Protein AF-A0A8H4NLY7-F1 (afdb_monomer_lite)

InterPro domains:
  IPR036380 Isochorismatase-like superfamily [G3DSA:3.40.50.850] (8-141)
  IPR036380 Isochorismatase-like superfamily [SSF52499] (10-101)

Secondary structure (DSSP, 8-state):
-------------EEEES-BHHHH-GGGT--TT-HHHHHHHHIIIIIHHHHHHTT--EEEE---B-HHHHHHS-HHHHHSSSSTT---SSS-----STT-B--EEE-TTS-EEE--BTTBTTSGGGSBPHHHHHHHHS----

Foldseek 3Di:
DDDPPPPPDQPAAAEDEAQACQQAPCLLAADVPDVSVVVLVCCLPPNLLVCVVVVHHYHYYHFADEPVCQVVPDCPQQPDDPQQPPPRGPDDDRCDGAQQFNAWTADPVRDIARQGGHRHHPGRRGHRDPSVNVSVPDDPDD

Sequence (142 aa):
MWRLSDNRSRKTSLVVVDMQNYPLSPLIGRPPNSMGLGIVDKLVKDVIPVCRKADIPVVWLGWGVEDSDLDDMPLSIARGYDFPLDNNFVKPTFLGSIGAEIGHVECEDGEFIDAGRVMMRDQWNTELYSTLKEAKNRLSGF

Organism: NCBI:txid2364996

Structure (mmCIF, N/CA/C/O backbone):
data_AF-A0A8H4NLY7-F1
#
_entry.id   AF-A0A8H4NLY7-F1
#
loop_
_atom_site.group_PDB
_atom_site.id
_atom_site.type_symbol
_atom_site.label_atom_id
_atom_site.label_alt_id
_atom_site.label_comp_id
_atom_site.label_asym_id
_atom_site.label_entity_id
_atom_site.label_seq_id
_atom_site.pdbx_PDB_ins_code
_atom_site.Cartn_x
_atom_site.Cartn_y
_atom_site.Cartn_z
_atom_site.occupancy
_atom_site.B_iso_or_equiv
_atom_site.auth_seq_id
_atom_site.auth_comp_id
_atom_site.auth_asym_id
_atom_site.auth_atom_id
_atom_site.pdbx_PDB_model_num
ATOM 1 N N . MET A 1 1 ? -29.490 -21.774 34.320 1.00 38.25 1 MET A N 1
ATOM 2 C CA . MET A 1 1 ? -28.901 -20.423 34.199 1.00 38.25 1 MET A CA 1
ATOM 3 C C . MET A 1 1 ? -28.687 -20.153 32.717 1.00 38.25 1 MET A C 1
ATOM 5 O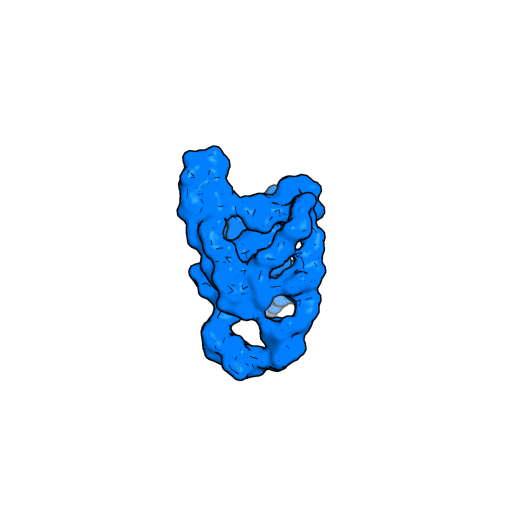 O . MET A 1 1 ? -27.734 -20.659 32.145 1.00 38.25 1 MET A O 1
ATOM 9 N N . TRP A 1 2 ? -29.632 -19.476 32.066 1.00 33.31 2 TRP A N 1
ATOM 10 C CA . TRP A 1 2 ? -29.567 -19.191 30.632 1.00 33.31 2 TRP A CA 1
ATOM 11 C C . TRP A 1 2 ? -28.751 -17.913 30.427 1.00 33.31 2 TRP A C 1
ATOM 13 O O . TRP A 1 2 ? -29.200 -16.833 30.803 1.00 33.31 2 TRP A O 1
ATOM 23 N N . ARG A 1 3 ? -27.539 -18.024 29.869 1.00 38.78 3 ARG A N 1
ATOM 24 C CA . ARG A 1 3 ? -26.869 -16.864 29.271 1.00 38.78 3 ARG A CA 1
ATOM 25 C C . ARG A 1 3 ? -27.625 -16.554 27.986 1.00 38.78 3 ARG A C 1
ATOM 27 O O . ARG A 1 3 ? -27.514 -17.296 27.016 1.00 38.78 3 ARG A O 1
ATOM 34 N N . LEU A 1 4 ? -28.413 -15.484 28.008 1.00 46.06 4 LEU A N 1
ATOM 35 C CA . LEU A 1 4 ? -28.844 -14.806 26.793 1.00 46.06 4 LEU A CA 1
ATOM 36 C C . LEU A 1 4 ? -27.567 -14.478 26.013 1.00 46.06 4 LEU A C 1
ATOM 38 O O . LEU A 1 4 ? -26.754 -13.675 26.466 1.00 46.06 4 LEU A O 1
ATOM 42 N N . SER A 1 5 ? -27.344 -15.167 24.896 1.00 49.97 5 SER A N 1
ATOM 43 C CA . SER A 1 5 ? -26.368 -14.740 23.904 1.00 49.97 5 SER A CA 1
ATOM 44 C C . SER A 1 5 ? -26.816 -13.360 23.441 1.00 49.97 5 SER A C 1
ATOM 46 O O . SER A 1 5 ? -27.841 -13.240 22.768 1.00 49.97 5 SER A O 1
ATOM 48 N N . ASP A 1 6 ? -26.109 -12.325 23.884 1.00 54.38 6 ASP A N 1
ATOM 49 C CA . ASP A 1 6 ? -26.328 -10.942 23.479 1.00 54.38 6 ASP A CA 1
ATOM 50 C C . ASP A 1 6 ? -26.111 -10.870 21.959 1.00 54.38 6 ASP A C 1
ATOM 52 O O . ASP A 1 6 ? -24.989 -10.755 21.470 1.00 54.38 6 ASP A O 1
ATOM 56 N N . ASN A 1 7 ? -27.189 -11.044 21.191 1.00 52.88 7 ASN A N 1
ATOM 57 C CA . ASN A 1 7 ? -27.201 -10.961 19.733 1.00 52.88 7 ASN A CA 1
ATOM 58 C C . ASN A 1 7 ? -27.177 -9.485 19.311 1.00 52.88 7 ASN A C 1
ATOM 60 O O . ASN A 1 7 ? -28.052 -8.997 18.594 1.00 52.88 7 ASN A O 1
ATOM 64 N N . ARG A 1 8 ? -26.187 -8.734 19.801 1.00 56.78 8 ARG A N 1
ATOM 65 C CA . ARG A 1 8 ? -25.886 -7.404 19.287 1.00 56.78 8 ARG A CA 1
ATOM 66 C C . ARG A 1 8 ? -25.082 -7.581 18.009 1.00 56.78 8 ARG A C 1
ATOM 68 O O . ARG A 1 8 ? -23.865 -7.717 18.025 1.00 56.78 8 ARG A O 1
ATOM 75 N N . SER A 1 9 ? -25.790 -7.578 16.881 1.00 56.28 9 SER A N 1
ATOM 76 C CA . SER A 1 9 ? -25.185 -7.378 15.563 1.00 56.28 9 SER A CA 1
ATOM 77 C C . SER A 1 9 ? -24.260 -6.158 15.638 1.00 56.28 9 SER A C 1
ATOM 79 O O . SER A 1 9 ? -24.732 -5.039 15.844 1.00 56.28 9 SER A O 1
ATOM 81 N N . ARG A 1 10 ? -22.945 -6.375 15.504 1.00 66.75 10 ARG A N 1
ATOM 82 C CA . ARG A 1 10 ? -21.959 -5.301 15.330 1.00 66.75 10 ARG A CA 1
ATOM 83 C C . ARG A 1 10 ? -22.392 -4.468 14.122 1.00 66.75 10 ARG A C 1
ATOM 85 O O . ARG A 1 10 ? -22.491 -4.994 13.018 1.00 66.75 10 ARG A O 1
ATOM 92 N N . LYS A 1 11 ? -22.710 -3.190 14.344 1.00 86.31 11 LYS A N 1
ATOM 93 C CA . LYS A 1 11 ? -23.188 -2.266 13.296 1.00 86.31 11 LYS A CA 1
ATOM 94 C C . LYS A 1 11 ? -22.074 -1.439 12.655 1.00 86.31 11 LYS A C 1
ATOM 96 O O . LYS A 1 11 ? -22.341 -0.708 11.711 1.00 86.31 11 LYS A O 1
ATOM 101 N N . THR A 1 12 ? -20.849 -1.568 13.159 1.00 91.94 12 THR A N 1
ATOM 102 C CA . THR A 1 12 ? -19.719 -0.717 12.779 1.00 91.94 12 THR A CA 1
ATOM 103 C C . THR A 1 12 ? -18.484 -1.566 12.529 1.00 91.94 12 THR A C 1
ATOM 105 O O . THR A 1 12 ? -18.241 -2.552 13.224 1.00 91.94 12 THR A O 1
ATOM 108 N N . SER A 1 13 ? -17.691 -1.178 11.537 1.00 94.69 13 SER A N 1
ATOM 109 C CA . SER A 1 13 ? -16.366 -1.730 11.254 1.00 94.69 13 SER A CA 1
ATOM 110 C C . SER A 1 13 ? -15.464 -0.612 10.746 1.00 94.69 13 SER A C 1
ATOM 112 O O . SER A 1 13 ? -15.941 0.325 10.107 1.00 94.69 13 SER A O 1
ATOM 114 N N . LEU A 1 14 ? -14.171 -0.710 11.040 1.00 96.12 14 LEU A N 1
ATOM 115 C CA . LEU A 1 14 ? -13.145 0.105 10.402 1.00 96.12 14 LEU A CA 1
ATOM 116 C C . LEU A 1 14 ? -12.709 -0.608 9.123 1.00 96.12 14 LEU A C 1
ATOM 118 O O . LEU A 1 14 ? -12.309 -1.766 9.194 1.00 96.12 14 LEU A O 1
ATOM 122 N N . VAL A 1 15 ? -12.756 0.069 7.978 1.00 97.25 15 VAL A N 1
ATOM 123 C CA . VAL A 1 15 ? -12.223 -0.456 6.713 1.00 97.25 15 VAL A CA 1
ATOM 124 C C . VAL A 1 15 ? -10.993 0.363 6.336 1.00 97.25 15 VAL A C 1
ATOM 126 O O . VAL A 1 15 ? -11.090 1.577 6.170 1.00 97.25 15 VAL A O 1
ATOM 129 N N . VAL A 1 16 ? -9.838 -0.293 6.236 1.00 96.94 16 VAL A N 1
ATOM 130 C CA . VAL A 1 16 ? -8.577 0.305 5.779 1.00 96.94 16 VAL A CA 1
ATOM 131 C C . VAL A 1 16 ? -8.382 -0.090 4.319 1.00 96.94 16 VAL A C 1
ATOM 133 O O . VAL A 1 16 ? -8.267 -1.280 4.033 1.00 96.94 16 VAL A O 1
ATOM 136 N N . VAL A 1 17 ? -8.383 0.896 3.420 1.00 97.12 17 VAL A N 1
ATOM 137 C CA . VAL A 1 17 ? -8.408 0.701 1.961 1.00 97.12 17 VAL A CA 1
ATOM 138 C C . VAL A 1 17 ? -7.080 1.133 1.342 1.00 97.12 17 VAL A C 1
ATOM 140 O O . VAL A 1 17 ? -6.603 2.226 1.642 1.00 97.12 17 VAL A O 1
ATOM 143 N N . ASP A 1 18 ? -6.505 0.277 0.499 1.00 94.81 18 ASP A N 1
ATOM 144 C CA . ASP A 1 18 ? -5.366 0.537 -0.397 1.00 94.81 18 ASP A CA 1
ATOM 145 C C . ASP A 1 18 ? -4.098 1.071 0.294 1.00 94.81 18 ASP A C 1
ATOM 147 O O . ASP A 1 18 ? -3.267 1.757 -0.297 1.00 94.81 18 ASP A O 1
ATOM 151 N N . MET A 1 19 ? -3.893 0.714 1.564 1.00 97.19 19 MET A N 1
ATOM 152 C CA . MET A 1 19 ? -2.694 1.089 2.326 1.00 97.19 19 MET A CA 1
ATOM 153 C C . MET A 1 19 ? -1.546 0.085 2.116 1.00 97.19 19 MET A C 1
ATOM 155 O O . MET A 1 19 ? -1.017 -0.503 3.064 1.00 97.19 19 MET A O 1
ATOM 159 N N . GLN A 1 20 ? -1.206 -0.146 0.849 1.00 97.12 20 GLN A N 1
ATOM 160 C CA . GLN A 1 20 ? -0.194 -1.104 0.393 1.00 97.12 20 GLN A CA 1
ATOM 161 C C . GLN A 1 20 ? 1.132 -0.409 0.049 1.00 97.12 20 GLN A C 1
ATOM 163 O O . GLN A 1 20 ? 1.238 0.818 0.087 1.00 97.12 20 GLN A O 1
ATOM 168 N N . ASN A 1 21 ? 2.168 -1.176 -0.284 1.00 97.56 21 ASN A N 1
ATOM 169 C CA . ASN A 1 21 ? 3.463 -0.615 -0.667 1.00 97.56 21 ASN A CA 1
ATOM 170 C C . ASN A 1 21 ? 3.388 0.220 -1.953 1.00 97.56 21 ASN A C 1
ATOM 172 O O . ASN A 1 21 ? 4.053 1.249 -2.030 1.00 97.56 21 ASN A O 1
ATOM 176 N N . TYR A 1 22 ? 2.560 -0.145 -2.934 1.00 96.06 22 TYR A N 1
ATOM 177 C CA . TYR A 1 22 ? 2.487 0.607 -4.187 1.00 96.06 22 TYR A CA 1
ATOM 178 C C . TYR A 1 22 ? 2.046 2.071 -4.009 1.00 96.06 22 TYR A C 1
ATOM 180 O O . TYR A 1 22 ? 2.687 2.942 -4.594 1.00 96.06 22 TYR A O 1
ATOM 188 N N . PRO A 1 23 ? 1.003 2.419 -3.227 1.00 94.62 23 PRO A N 1
ATOM 189 C CA . PRO A 1 23 ? 0.621 3.827 -3.083 1.00 94.62 23 PRO A CA 1
ATOM 190 C C . PRO A 1 23 ? 1.510 4.604 -2.102 1.00 94.62 23 PRO A C 1
ATOM 192 O O . PRO A 1 23 ? 1.539 5.835 -2.142 1.00 94.62 23 PRO A O 1
ATOM 195 N N . LEU A 1 24 ? 2.221 3.905 -1.208 1.00 97.06 24 LEU A N 1
ATOM 196 C CA . LEU A 1 24 ? 2.853 4.518 -0.035 1.00 97.06 24 LEU A CA 1
ATOM 197 C C . LEU A 1 24 ? 4.383 4.491 -0.038 1.00 97.06 24 LEU A C 1
ATOM 199 O O . LEU A 1 24 ? 4.989 5.401 0.524 1.00 97.06 24 LEU A O 1
ATOM 203 N N . SER A 1 25 ? 5.010 3.467 -0.617 1.00 96.50 25 SER A N 1
ATOM 204 C CA . SER A 1 25 ? 6.419 3.162 -0.360 1.00 96.50 25 SER A CA 1
ATOM 205 C C . SER A 1 25 ? 7.377 4.111 -1.084 1.00 96.50 25 SER A C 1
ATOM 207 O O . SER A 1 25 ? 7.388 4.159 -2.319 1.00 96.50 25 SER A O 1
ATOM 209 N N . PRO A 1 26 ? 8.258 4.818 -0.354 1.00 96.12 26 PRO A N 1
ATOM 210 C CA . PRO A 1 26 ? 9.302 5.627 -0.975 1.00 96.12 26 PRO A CA 1
ATOM 211 C C . PRO A 1 26 ? 10.301 4.811 -1.806 1.00 96.12 26 PRO A C 1
ATOM 213 O O . PRO A 1 26 ? 10.928 5.379 -2.696 1.00 96.12 26 PRO A O 1
ATOM 216 N N . LEU A 1 27 ? 10.403 3.491 -1.585 1.00 95.25 27 LEU A N 1
ATOM 217 C CA . LEU A 1 27 ? 11.318 2.601 -2.318 1.00 95.25 27 LEU A CA 1
ATOM 218 C C . LEU A 1 27 ? 11.005 2.506 -3.822 1.00 95.25 27 LEU A C 1
ATOM 220 O O . LEU A 1 27 ? 11.901 2.272 -4.622 1.00 95.25 27 LEU A O 1
ATOM 224 N N . ILE A 1 28 ? 9.755 2.753 -4.225 1.00 94.50 28 ILE A N 1
ATOM 225 C CA . ILE A 1 28 ? 9.352 2.872 -5.643 1.00 94.50 28 ILE A CA 1
ATOM 226 C C . ILE A 1 28 ? 9.217 4.337 -6.093 1.00 94.50 28 ILE A C 1
ATOM 228 O O . ILE A 1 28 ? 8.616 4.634 -7.123 1.00 94.50 28 ILE A O 1
ATOM 232 N N . GLY A 1 29 ? 9.745 5.280 -5.307 1.00 94.19 29 GLY A N 1
ATOM 233 C CA . GLY A 1 29 ? 9.758 6.705 -5.630 1.00 94.19 29 GLY A CA 1
ATOM 234 C C . GLY A 1 29 ? 8.545 7.502 -5.148 1.00 94.19 29 GLY A C 1
ATOM 235 O O . GLY A 1 29 ? 8.341 8.620 -5.630 1.00 94.19 29 GLY A O 1
ATOM 236 N N . ARG A 1 30 ? 7.738 6.983 -4.209 1.00 95.44 30 ARG A N 1
ATOM 237 C CA . ARG A 1 30 ? 6.670 7.776 -3.570 1.00 95.44 30 ARG A CA 1
ATOM 238 C C . ARG A 1 30 ? 7.242 8.880 -2.674 1.00 95.44 30 ARG A C 1
ATOM 240 O O . ARG A 1 30 ? 8.338 8.726 -2.133 1.00 95.44 30 ARG A O 1
ATOM 247 N N . PRO A 1 31 ? 6.516 9.994 -2.467 1.00 95.56 31 PRO A N 1
ATOM 248 C CA . PRO A 1 31 ? 6.977 11.047 -1.570 1.00 95.56 31 PRO A CA 1
ATOM 249 C C . PRO A 1 31 ? 7.151 10.538 -0.122 1.00 95.56 31 PRO A C 1
ATOM 251 O O . PRO A 1 31 ? 6.176 10.073 0.474 1.00 95.56 31 PRO A O 1
ATOM 254 N N . PRO A 1 32 ? 8.347 10.673 0.488 1.00 93.94 32 PRO A N 1
ATOM 255 C CA . PRO A 1 32 ? 8.628 10.136 1.826 1.00 93.94 32 PRO A CA 1
ATOM 256 C C . PRO A 1 32 ? 7.884 10.859 2.956 1.00 93.94 32 PRO A C 1
ATOM 258 O O . PRO A 1 32 ? 7.660 10.286 4.013 1.00 93.94 32 PRO A O 1
ATOM 261 N N . ASN A 1 33 ? 7.447 12.098 2.721 1.00 94.06 33 ASN A N 1
ATOM 262 C CA . ASN A 1 33 ? 6.638 12.886 3.656 1.00 94.06 33 ASN A CA 1
ATOM 263 C C . ASN A 1 33 ? 5.207 13.073 3.120 1.00 94.06 33 ASN A C 1
ATOM 265 O O . ASN A 1 33 ? 4.679 14.185 3.096 1.00 94.06 33 ASN A O 1
ATOM 269 N N . SER A 1 34 ? 4.600 11.999 2.605 1.00 94.56 34 SER A N 1
ATOM 270 C CA . SER A 1 34 ? 3.248 12.037 2.040 1.00 94.56 34 SER A CA 1
ATOM 271 C C . SER A 1 34 ? 2.156 12.063 3.115 1.00 94.56 34 SER A C 1
ATOM 273 O O . SER A 1 34 ? 2.317 11.556 4.228 1.00 94.56 34 SER A O 1
ATOM 275 N N . MET A 1 35 ? 0.981 12.594 2.755 1.00 94.88 35 MET A N 1
ATOM 276 C CA . MET A 1 35 ? -0.209 12.507 3.612 1.00 94.88 35 MET A CA 1
ATOM 277 C C . MET A 1 35 ? -0.603 11.053 3.909 1.00 94.88 35 MET A C 1
ATOM 279 O O . MET A 1 35 ? -1.072 10.772 5.008 1.00 94.88 35 MET A O 1
ATOM 283 N N . GLY A 1 36 ? -0.378 10.132 2.963 1.00 94.88 36 GLY A N 1
ATOM 284 C CA . GLY A 1 36 ? -0.645 8.703 3.139 1.00 94.88 36 GLY A CA 1
ATOM 285 C C . GLY A 1 36 ? 0.150 8.107 4.299 1.00 94.88 36 GLY A C 1
ATOM 286 O O . GLY A 1 36 ? -0.434 7.492 5.187 1.00 94.88 36 GLY A O 1
ATOM 287 N N . LEU A 1 37 ? 1.456 8.381 4.373 1.00 96.81 37 LEU A N 1
ATOM 288 C CA . LEU A 1 37 ? 2.297 7.929 5.489 1.00 96.81 37 LEU A CA 1
ATOM 289 C C . LEU A 1 37 ? 1.901 8.585 6.824 1.00 96.81 37 LEU A C 1
ATOM 291 O O . LEU A 1 37 ? 1.910 7.929 7.865 1.00 96.81 37 LEU A O 1
ATOM 295 N N . GLY A 1 38 ? 1.452 9.844 6.802 1.00 96.94 38 GLY A N 1
ATOM 296 C CA . GLY A 1 38 ? 0.868 10.490 7.984 1.00 96.94 38 GLY A CA 1
ATOM 297 C C . GLY A 1 38 ? -0.436 9.832 8.463 1.00 96.94 38 GLY A C 1
ATOM 298 O O . GLY A 1 38 ? -0.695 9.765 9.666 1.00 96.94 38 GLY A O 1
ATOM 299 N N . ILE A 1 39 ? -1.259 9.319 7.543 1.00 96.88 39 ILE A N 1
ATOM 300 C CA . ILE A 1 39 ? -2.471 8.551 7.869 1.00 96.88 39 ILE A CA 1
ATOM 301 C C . ILE A 1 39 ? -2.101 7.181 8.439 1.00 96.88 39 ILE A C 1
ATOM 303 O O . ILE A 1 39 ? -2.694 6.775 9.436 1.00 96.88 39 ILE A O 1
ATOM 307 N N . VAL A 1 40 ? -1.108 6.498 7.860 1.00 97.44 40 VAL A N 1
ATOM 308 C CA . VAL A 1 40 ? -0.576 5.237 8.398 1.00 97.44 40 VAL A CA 1
ATOM 309 C C . VAL A 1 40 ? -0.175 5.397 9.864 1.00 97.44 40 VAL A C 1
ATOM 311 O O . VAL A 1 40 ? -0.583 4.591 10.701 1.00 97.44 40 VAL A O 1
ATOM 314 N N . ASP A 1 41 ? 0.555 6.465 10.192 1.00 97.12 41 ASP A N 1
ATOM 315 C CA . ASP A 1 41 ? 1.003 6.729 11.560 1.00 97.12 41 ASP A CA 1
ATOM 316 C C . ASP A 1 41 ? -0.175 6.863 12.542 1.00 97.12 41 ASP A C 1
ATOM 318 O O . ASP A 1 41 ? -0.220 6.185 13.572 1.00 97.12 41 ASP A O 1
ATOM 322 N N . LYS A 1 42 ? -1.189 7.659 12.177 1.00 97.50 42 LYS A N 1
ATOM 323 C CA . LYS A 1 42 ? -2.420 7.825 12.972 1.00 97.50 42 LYS A CA 1
ATOM 324 C C . LYS A 1 42 ? -3.216 6.529 13.101 1.00 97.50 42 LYS A C 1
ATOM 326 O O . LYS A 1 42 ? -3.755 6.236 14.168 1.00 97.50 42 LYS A O 1
ATOM 331 N N . LEU A 1 43 ? -3.308 5.740 12.028 1.00 97.50 43 LEU A N 1
ATOM 332 C CA . LEU A 1 43 ? -4.009 4.458 12.055 1.00 97.50 43 LEU A CA 1
ATOM 333 C C . LEU A 1 43 ? -3.369 3.511 13.071 1.00 97.50 43 LEU A C 1
ATOM 335 O O . LEU A 1 43 ? -4.081 2.924 13.885 1.00 97.50 43 LEU A O 1
ATOM 339 N N . VAL A 1 44 ? -2.041 3.391 13.048 1.00 96.69 44 VAL A N 1
ATOM 340 C CA . VAL A 1 44 ? -1.294 2.483 13.926 1.00 96.69 44 VAL A CA 1
ATOM 341 C C . VAL A 1 44 ? -1.298 2.962 15.380 1.00 96.69 44 VAL A C 1
ATOM 343 O O . VAL A 1 44 ? -1.507 2.143 16.277 1.00 96.69 44 VAL A O 1
ATOM 346 N N . LYS A 1 45 ? -1.082 4.260 15.625 1.00 96.62 45 LYS A N 1
ATOM 347 C CA . LYS A 1 45 ? -0.943 4.817 16.981 1.00 96.62 45 LYS A CA 1
ATOM 348 C C . LYS A 1 45 ? -2.275 5.049 17.686 1.00 96.62 45 LYS A C 1
ATOM 350 O O . LYS A 1 45 ? -2.394 4.727 18.866 1.00 96.62 45 LYS A O 1
ATOM 355 N N . ASP A 1 46 ? -3.269 5.564 16.965 1.00 96.44 46 ASP A N 1
ATOM 356 C CA . ASP A 1 46 ? -4.468 6.130 17.588 1.00 96.44 46 ASP A CA 1
ATOM 357 C C . ASP A 1 46 ? -5.735 5.334 17.253 1.00 96.44 46 ASP A C 1
ATOM 359 O O . ASP A 1 46 ? -6.537 5.031 18.136 1.00 96.44 46 ASP A O 1
ATOM 363 N N . VAL A 1 47 ? -5.935 4.967 15.982 1.00 96.88 47 VAL A N 1
ATOM 364 C CA . VAL A 1 47 ? -7.238 4.451 15.519 1.00 96.88 47 VAL A CA 1
ATOM 365 C C . VAL A 1 47 ? -7.392 2.949 15.761 1.00 96.88 47 VAL A C 1
ATOM 367 O O . VAL A 1 47 ? -8.336 2.523 16.428 1.00 96.88 47 VAL A O 1
ATOM 370 N N . ILE A 1 48 ? -6.474 2.125 15.245 1.00 95.88 48 ILE A N 1
ATOM 371 C CA . ILE A 1 48 ? -6.550 0.659 15.346 1.00 95.88 48 ILE A CA 1
ATOM 372 C C . ILE A 1 48 ? -6.587 0.191 16.812 1.00 95.88 48 ILE A C 1
ATOM 374 O O . ILE A 1 48 ? -7.417 -0.672 17.123 1.00 95.88 48 ILE A O 1
ATOM 378 N N . PRO A 1 49 ? -5.772 0.740 17.740 1.00 94.94 49 PRO A N 1
ATOM 379 C CA . PRO A 1 49 ? -5.841 0.356 19.150 1.00 94.94 49 PRO A CA 1
ATOM 380 C C . PRO A 1 49 ? -7.209 0.639 19.782 1.00 94.94 49 PRO A C 1
ATOM 382 O O . PRO A 1 49 ? -7.743 -0.207 20.503 1.00 94.94 49 PRO A O 1
ATOM 385 N N . VAL A 1 50 ? -7.815 1.792 19.475 1.00 94.81 50 VAL A N 1
ATOM 386 C CA . VAL A 1 50 ? -9.143 2.163 19.984 1.00 94.81 50 VAL A CA 1
ATOM 387 C C . VAL A 1 50 ? -10.226 1.259 19.400 1.00 94.81 50 VAL A C 1
ATOM 389 O O . VAL A 1 50 ? -11.054 0.753 20.157 1.00 94.81 50 VAL A O 1
ATOM 392 N N . CYS A 1 51 ? -10.195 0.989 18.091 1.00 93.94 51 CYS A N 1
ATOM 393 C CA . CYS A 1 51 ? -11.132 0.060 17.457 1.00 93.94 51 CYS A CA 1
ATOM 394 C C . CYS A 1 51 ? -11.059 -1.330 18.096 1.00 93.94 51 CYS A C 1
ATOM 396 O O . CYS A 1 51 ? -12.091 -1.894 18.446 1.00 93.94 51 CYS A O 1
ATOM 398 N N . ARG A 1 52 ? -9.852 -1.851 18.342 1.00 92.56 52 ARG A N 1
ATOM 399 C CA . ARG A 1 52 ? -9.661 -3.147 19.011 1.00 92.56 52 ARG A CA 1
ATOM 400 C C . ARG A 1 52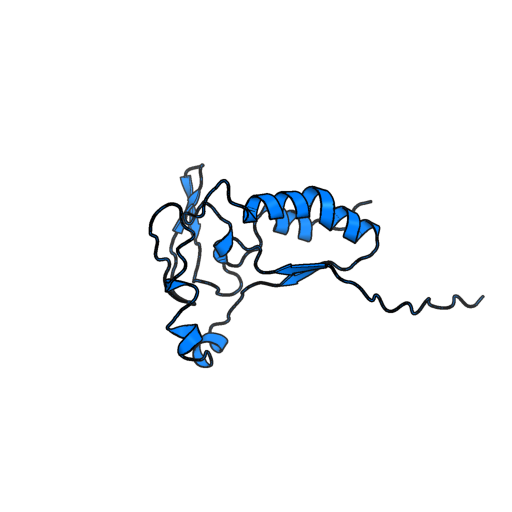 ? -10.202 -3.153 20.435 1.00 92.56 52 ARG A C 1
ATOM 402 O O . ARG A 1 52 ? -10.930 -4.071 20.799 1.00 92.56 52 ARG A O 1
ATOM 409 N N . LYS A 1 53 ? -9.906 -2.115 21.224 1.00 92.50 53 LYS A N 1
ATOM 410 C CA . LYS A 1 53 ? -10.416 -1.977 22.598 1.00 92.50 53 LYS A CA 1
ATOM 411 C C . LYS A 1 53 ? -11.944 -1.895 22.647 1.00 92.50 53 LYS A C 1
ATOM 413 O O . LYS A 1 53 ? -12.551 -2.379 23.596 1.00 92.50 53 LYS A O 1
ATOM 418 N N . ALA A 1 54 ? -12.554 -1.286 21.635 1.00 91.88 54 ALA A N 1
ATOM 419 C CA . ALA A 1 54 ? -13.999 -1.153 21.504 1.00 91.88 54 ALA A CA 1
ATOM 420 C C . ALA A 1 54 ? -14.677 -2.375 20.859 1.00 91.88 54 ALA A C 1
ATOM 422 O O . ALA A 1 54 ? -15.871 -2.313 20.575 1.00 91.88 54 ALA A O 1
ATOM 423 N N . ASP A 1 55 ? -13.937 -3.459 20.595 1.00 90.62 55 ASP A N 1
ATOM 424 C CA . ASP A 1 55 ? -14.435 -4.624 19.864 1.00 90.62 55 ASP A CA 1
ATOM 425 C C . ASP A 1 55 ? -15.068 -4.210 18.512 1.00 90.62 55 ASP A C 1
ATOM 427 O O . ASP A 1 55 ? -16.113 -4.706 18.089 1.00 90.62 55 ASP A O 1
ATOM 431 N N . ILE A 1 56 ? -14.426 -3.289 17.792 1.00 92.88 56 ILE A N 1
ATOM 432 C CA . ILE A 1 56 ? -14.772 -2.905 16.419 1.00 92.88 56 ILE A CA 1
ATOM 433 C C . ILE A 1 56 ? -13.882 -3.707 15.458 1.00 92.88 56 ILE A C 1
ATOM 435 O O . ILE A 1 56 ? -12.655 -3.592 15.535 1.00 92.88 56 ILE A O 1
ATOM 439 N N . PRO A 1 57 ? -14.461 -4.506 14.541 1.00 92.62 57 PRO A N 1
ATOM 440 C CA . PRO A 1 57 ? -13.693 -5.227 13.534 1.00 92.62 57 PRO A CA 1
ATOM 441 C C . PRO A 1 57 ? -12.904 -4.274 12.637 1.00 92.62 57 PRO A C 1
ATOM 443 O O . PRO A 1 57 ? -13.414 -3.225 12.235 1.00 92.62 57 PRO A O 1
ATOM 446 N N . VAL A 1 58 ? -11.680 -4.675 12.294 1.00 94.94 58 VAL A N 1
ATOM 447 C CA . VAL A 1 58 ? -10.842 -3.986 11.309 1.00 94.94 58 VAL A CA 1
ATOM 448 C C . VAL A 1 58 ? -10.760 -4.856 10.059 1.00 94.94 58 VAL A C 1
ATOM 450 O O . VAL A 1 58 ? -10.239 -5.970 10.110 1.00 94.94 58 VAL A O 1
ATOM 453 N N . VAL A 1 59 ? -11.295 -4.347 8.955 1.00 95.81 59 VAL A N 1
ATOM 454 C CA . VAL A 1 59 ? -11.285 -4.966 7.630 1.00 95.81 59 VAL A CA 1
ATOM 455 C C . VAL A 1 59 ? -10.186 -4.313 6.802 1.00 95.81 59 VAL A C 1
ATOM 457 O O . VAL A 1 59 ? -10.050 -3.092 6.790 1.00 95.81 59 VAL A O 1
ATOM 460 N N . TRP A 1 60 ? -9.410 -5.136 6.108 1.00 95.88 60 TRP A N 1
ATOM 461 C CA . TRP A 1 60 ? -8.314 -4.702 5.249 1.00 95.8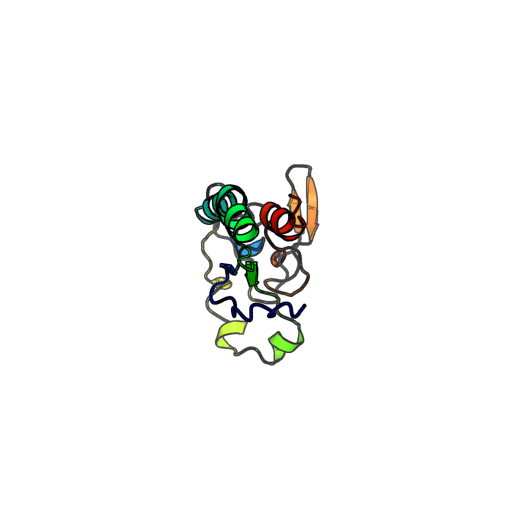8 60 TRP A CA 1
ATOM 462 C C . TRP A 1 60 ? -8.715 -4.974 3.808 1.00 95.88 60 TRP A C 1
ATOM 464 O O . TRP A 1 60 ? -8.962 -6.128 3.459 1.00 95.88 60 TRP A O 1
ATOM 474 N N . LEU A 1 61 ? -8.804 -3.920 3.009 1.00 96.69 61 LEU A N 1
ATOM 475 C CA . LEU A 1 61 ? -9.142 -3.980 1.596 1.00 96.69 61 LEU A CA 1
ATOM 476 C C . LEU A 1 61 ? -7.965 -3.419 0.805 1.00 96.69 61 LEU A C 1
ATOM 478 O O . LEU A 1 61 ? -7.417 -2.380 1.164 1.00 96.69 61 LEU A O 1
ATOM 482 N N . GLY A 1 62 ? -7.563 -4.121 -0.240 1.00 95.06 62 GLY A N 1
ATOM 483 C CA . GLY A 1 62 ? -6.466 -3.705 -1.094 1.00 95.06 62 GLY A CA 1
ATOM 484 C C . GLY A 1 62 ? -6.527 -4.412 -2.434 1.00 95.06 62 GLY A C 1
ATOM 485 O O . GLY A 1 62 ? -7.314 -5.344 -2.622 1.00 95.06 62 GLY A O 1
ATOM 486 N N . TRP A 1 63 ? -5.656 -3.981 -3.334 1.00 94.81 63 TRP A N 1
ATOM 487 C CA . TRP A 1 63 ? -5.439 -4.611 -4.626 1.00 94.81 63 TRP A CA 1
ATOM 488 C C . TRP A 1 63 ? -4.801 -5.992 -4.481 1.00 94.81 63 TRP A C 1
ATOM 490 O O . TRP A 1 63 ? -4.061 -6.260 -3.536 1.00 94.81 63 TRP A O 1
ATOM 500 N N . GLY A 1 64 ? -5.086 -6.877 -5.426 1.00 94.69 64 GLY A N 1
ATOM 501 C CA . GLY A 1 64 ? -4.610 -8.256 -5.403 1.00 94.69 64 GLY A CA 1
ATOM 502 C C . GLY A 1 64 ? -5.202 -9.040 -6.560 1.00 94.69 64 GLY A C 1
ATOM 503 O O . GLY A 1 64 ? -5.952 -9.994 -6.340 1.00 94.69 64 GLY A O 1
ATOM 504 N N . VAL A 1 65 ? -4.889 -8.574 -7.766 1.00 93.81 65 VAL A N 1
ATOM 505 C CA . VAL A 1 65 ? -5.359 -9.110 -9.047 1.00 93.81 65 VAL A CA 1
ATOM 506 C C . VAL A 1 65 ? -4.689 -10.462 -9.307 1.00 93.81 65 VAL A C 1
ATOM 508 O O . VAL A 1 65 ? -3.484 -10.609 -9.100 1.00 93.81 65 VAL A O 1
ATOM 511 N N . GLU A 1 66 ? -5.462 -11.462 -9.710 1.00 94.81 66 GLU A N 1
ATOM 512 C CA . GLU A 1 66 ? -4.959 -12.741 -10.219 1.00 94.81 66 GLU A CA 1
ATOM 513 C C . GLU A 1 66 ? -4.731 -12.670 -11.732 1.00 94.81 66 GLU A C 1
ATOM 515 O O . GLU A 1 66 ? -5.279 -11.814 -12.418 1.00 94.81 66 GLU A O 1
ATOM 520 N N . ASP A 1 67 ? -3.950 -13.592 -12.296 1.00 91.94 67 ASP A N 1
ATOM 521 C CA . ASP A 1 67 ? -3.777 -13.641 -13.755 1.00 91.94 67 ASP A CA 1
ATOM 522 C C . ASP A 1 67 ? -5.106 -13.864 -14.498 1.00 91.94 67 ASP A C 1
ATOM 524 O O . ASP A 1 67 ? -5.323 -13.274 -15.550 1.00 91.94 67 ASP A O 1
ATOM 528 N N . SER A 1 68 ? -6.022 -14.643 -13.917 1.00 92.69 68 SER A N 1
ATOM 529 C CA . SER A 1 68 ? -7.374 -14.868 -14.446 1.00 92.69 68 SER A CA 1
ATOM 530 C C . SER A 1 68 ? -8.206 -13.580 -14.503 1.00 92.69 68 SER A C 1
ATOM 532 O O . SER A 1 68 ? -8.954 -13.373 -15.454 1.00 92.69 68 SER A O 1
ATOM 534 N N . ASP A 1 69 ? -8.030 -12.678 -13.533 1.00 90.88 69 ASP A N 1
ATOM 535 C CA . ASP A 1 69 ? -8.703 -11.378 -13.520 1.00 90.88 69 ASP A CA 1
ATOM 536 C C . ASP A 1 69 ? -8.233 -10.488 -14.683 1.00 90.88 69 ASP A C 1
ATOM 538 O O . ASP A 1 69 ? -9.001 -9.648 -15.145 1.00 90.88 69 ASP A O 1
ATOM 542 N N . LEU A 1 70 ? -6.989 -10.646 -15.163 1.00 88.06 70 LEU A N 1
ATOM 543 C CA . LEU A 1 70 ? -6.449 -9.869 -16.289 1.00 88.06 70 LEU A CA 1
ATOM 544 C C . LEU A 1 70 ? -7.115 -10.231 -17.618 1.00 88.06 70 LEU A C 1
ATOM 546 O O . LEU A 1 70 ? -7.305 -9.345 -18.454 1.00 88.06 70 LEU A O 1
ATOM 550 N N . ASP A 1 71 ? -7.473 -11.504 -17.803 1.00 88.00 71 ASP A N 1
ATOM 551 C CA . ASP A 1 71 ? -8.141 -11.995 -19.014 1.00 88.00 71 ASP A CA 1
ATOM 552 C C . ASP A 1 71 ? -9.561 -11.420 -19.144 1.00 88.00 71 ASP A C 1
ATOM 554 O O . ASP A 1 71 ? -10.006 -11.084 -20.245 1.00 88.00 71 ASP A O 1
ATOM 558 N N . ASP A 1 72 ? -10.241 -11.245 -18.009 1.00 88.38 72 ASP A N 1
ATOM 559 C CA . ASP A 1 72 ? -11.601 -10.707 -17.925 1.00 88.38 72 ASP A CA 1
ATOM 560 C C . ASP A 1 72 ? -11.639 -9.185 -17.683 1.00 88.38 72 ASP A C 1
ATOM 562 O O . ASP A 1 72 ? -12.711 -8.563 -17.697 1.00 88.38 72 ASP A O 1
ATOM 566 N N . MET A 1 73 ? -10.479 -8.552 -17.469 1.00 85.75 73 MET A N 1
ATOM 567 C CA . MET A 1 73 ? -10.397 -7.136 -17.131 1.00 85.75 73 MET A CA 1
ATOM 568 C C . MET A 1 73 ? -10.874 -6.271 -18.304 1.00 85.75 73 MET A C 1
ATOM 570 O O . MET A 1 73 ? -10.327 -6.351 -19.411 1.00 85.75 73 MET A O 1
ATOM 574 N N . PRO A 1 74 ? -11.846 -5.363 -18.088 1.00 83.56 74 PRO A N 1
ATOM 575 C CA . PRO A 1 74 ? -12.253 -4.431 -19.125 1.00 83.56 74 PRO A CA 1
ATOM 576 C C . PRO A 1 74 ? -11.046 -3.657 -19.657 1.00 83.56 74 PRO A C 1
ATOM 578 O O . PRO A 1 74 ? -10.229 -3.161 -18.881 1.00 83.56 74 PRO A O 1
ATOM 581 N N . LEU A 1 75 ? -10.964 -3.492 -20.982 1.00 76.31 75 LEU A N 1
ATOM 582 C CA . LEU A 1 75 ? -9.850 -2.790 -21.633 1.00 76.31 75 LEU A CA 1
ATOM 583 C C . LEU A 1 75 ? -9.612 -1.384 -21.076 1.00 76.31 75 LEU A C 1
ATOM 585 O O . LEU A 1 75 ? -8.480 -0.914 -21.135 1.00 76.31 75 LEU A O 1
ATOM 589 N N . SER A 1 76 ? -10.645 -0.721 -20.543 1.00 75.81 76 SER A N 1
ATOM 590 C CA . SER A 1 76 ? -10.472 0.532 -19.811 1.00 75.81 76 SER A CA 1
ATOM 591 C C . SER A 1 76 ? -9.520 0.326 -18.637 1.00 75.81 76 SER A C 1
ATOM 593 O O . SER A 1 76 ? -8.450 0.903 -18.647 1.00 75.81 76 SER A O 1
ATOM 595 N N . ILE A 1 77 ? -9.813 -0.581 -17.709 1.00 75.56 77 ILE A N 1
ATOM 596 C CA . ILE A 1 77 ? -8.974 -0.834 -16.528 1.00 75.56 77 ILE A CA 1
ATOM 597 C C . ILE A 1 77 ? -7.605 -1.423 -16.925 1.00 75.56 77 ILE A C 1
ATOM 599 O O . ILE A 1 77 ? -6.576 -0.982 -16.417 1.00 75.56 77 ILE A O 1
ATOM 603 N N . ALA A 1 78 ? -7.571 -2.354 -17.887 1.00 68.19 78 ALA A N 1
ATOM 604 C CA . ALA A 1 78 ? -6.339 -3.033 -18.297 1.00 68.19 78 ALA A CA 1
ATOM 605 C C . ALA A 1 78 ? -5.355 -2.126 -19.063 1.00 68.19 78 ALA A C 1
ATOM 607 O O . ALA A 1 78 ? -4.138 -2.251 -18.913 1.00 68.19 78 ALA A O 1
ATOM 608 N N . ARG A 1 79 ? -5.856 -1.217 -19.917 1.00 62.53 79 ARG A N 1
ATOM 609 C CA . ARG A 1 79 ? -5.013 -0.363 -20.779 1.00 62.53 79 ARG A CA 1
ATOM 610 C C . ARG A 1 79 ? -4.906 1.088 -20.337 1.00 62.53 79 ARG A C 1
ATOM 612 O O . ARG A 1 79 ? -4.014 1.771 -20.837 1.00 62.53 79 ARG A O 1
ATOM 619 N N . GLY A 1 80 ? -5.783 1.598 -19.480 1.00 57.19 80 GLY A N 1
ATOM 620 C CA . GLY A 1 80 ? -5.871 3.041 -19.317 1.00 57.19 80 GLY A CA 1
ATOM 621 C C . GLY A 1 80 ? -6.568 3.505 -18.053 1.00 57.19 80 GLY A C 1
ATOM 622 O O . GLY A 1 80 ? -7.746 3.277 -17.842 1.00 57.19 80 GLY A O 1
ATOM 623 N N . TYR A 1 81 ? -5.823 4.275 -17.275 1.00 52.84 81 TYR A N 1
ATOM 624 C CA . TYR A 1 81 ? -6.204 5.585 -16.736 1.00 52.84 81 TYR A CA 1
ATOM 625 C C . TYR A 1 81 ? -5.747 5.773 -15.295 1.00 52.84 81 TYR A C 1
ATOM 627 O O . TYR A 1 81 ? -5.345 6.882 -14.983 1.00 52.84 81 TYR A O 1
ATOM 635 N N . ASP A 1 82 ? -5.681 4.738 -14.458 1.00 61.56 82 ASP A N 1
ATOM 636 C CA . ASP A 1 82 ? -5.282 4.955 -13.059 1.00 61.56 82 ASP A CA 1
ATOM 637 C C . ASP A 1 82 ? -3.760 4.872 -12.870 1.00 61.56 82 ASP A C 1
ATOM 639 O O . ASP A 1 82 ? -3.114 5.878 -12.588 1.00 61.56 82 ASP A O 1
ATOM 643 N N . PHE A 1 83 ? -3.142 3.712 -13.106 1.00 72.62 83 PHE A N 1
ATOM 644 C CA . PHE A 1 83 ? -1.713 3.520 -12.803 1.00 72.62 83 PHE A CA 1
ATOM 645 C C . PHE A 1 83 ? -0.748 4.189 -13.796 1.00 72.62 83 PHE A C 1
ATOM 647 O O . PHE A 1 83 ? 0.219 4.809 -13.357 1.00 72.62 83 PHE A O 1
ATOM 654 N N . PRO A 1 84 ? -1.001 4.170 -15.120 1.00 72.50 84 PRO A N 1
ATOM 655 C CA . PRO A 1 84 ? -0.169 4.913 -16.066 1.00 72.50 84 PRO A CA 1
ATOM 656 C C . PRO A 1 84 ? -0.244 6.437 -15.945 1.00 72.50 84 PRO A C 1
ATOM 658 O O . PRO A 1 84 ? 0.641 7.117 -16.460 1.00 72.50 84 PRO A O 1
ATOM 661 N N . LEU A 1 85 ? -1.295 6.976 -15.316 1.00 78.31 85 LEU A N 1
ATOM 662 C CA . LEU A 1 85 ? -1.448 8.417 -15.079 1.00 78.31 85 LEU A CA 1
ATOM 663 C C . LEU A 1 85 ? -1.117 8.818 -13.641 1.00 78.31 85 LEU A C 1
ATOM 665 O O . LEU A 1 85 ? -1.215 10.000 -13.303 1.00 78.31 85 LEU A O 1
ATOM 669 N N . ASP A 1 86 ? -0.717 7.861 -12.807 1.00 84.06 86 ASP A N 1
ATOM 670 C CA . ASP A 1 86 ? -0.294 8.134 -11.448 1.00 84.06 86 ASP A CA 1
ATOM 671 C C . ASP A 1 86 ? 0.968 8.999 -11.474 1.00 84.06 86 ASP A C 1
ATOM 673 O O . ASP A 1 86 ? 2.054 8.583 -11.877 1.00 84.06 86 ASP A O 1
ATOM 677 N N . ASN A 1 87 ? 0.802 10.247 -11.057 1.00 88.38 87 ASN A N 1
ATOM 678 C CA . ASN A 1 87 ? 1.861 11.242 -11.004 1.00 88.38 87 ASN A CA 1
ATOM 679 C C . ASN A 1 87 ? 2.336 11.506 -9.569 1.00 88.38 87 ASN A C 1
ATOM 681 O O . ASN A 1 87 ? 3.117 12.432 -9.345 1.00 88.38 87 ASN A O 1
ATOM 685 N N . ASN A 1 88 ? 1.895 10.703 -8.594 1.00 90.31 88 ASN A N 1
ATOM 686 C CA . ASN A 1 88 ? 2.269 10.842 -7.192 1.00 90.31 88 ASN A CA 1
ATOM 687 C C . ASN A 1 88 ? 3.623 10.166 -6.915 1.00 90.31 88 ASN A C 1
ATOM 689 O O . ASN A 1 88 ? 3.742 9.241 -6.108 1.00 90.31 88 ASN A O 1
ATOM 693 N N . PHE A 1 89 ? 4.652 10.646 -7.607 1.00 93.31 89 PHE A N 1
ATOM 694 C CA . PHE A 1 89 ? 6.042 10.229 -7.471 1.00 93.31 89 PHE A CA 1
ATOM 695 C C . PHE A 1 89 ? 6.933 11.461 -7.293 1.00 93.31 89 PHE A C 1
ATOM 697 O O . PHE A 1 89 ? 6.623 12.549 -7.776 1.00 93.31 89 PHE A O 1
ATOM 704 N N . VAL A 1 90 ? 8.067 11.305 -6.605 1.00 94.00 90 VAL A N 1
ATOM 705 C CA . VAL A 1 90 ? 9.038 12.399 -6.395 1.00 94.00 90 VAL A CA 1
ATOM 706 C C . VAL A 1 90 ? 9.623 12.893 -7.722 1.00 94.00 90 VAL A C 1
ATOM 708 O O . VAL A 1 90 ? 9.930 14.073 -7.879 1.00 94.00 90 VAL A O 1
ATOM 711 N N . LYS A 1 91 ? 9.783 11.982 -8.682 1.00 92.19 91 LYS A N 1
ATOM 712 C CA . LYS A 1 91 ? 10.180 12.260 -10.063 1.00 92.19 91 LYS A CA 1
ATOM 713 C C . LYS A 1 91 ? 9.168 11.589 -10.989 1.00 92.19 91 LYS A C 1
ATOM 715 O O . LYS A 1 91 ? 8.569 10.607 -10.563 1.00 92.19 91 LYS A O 1
ATOM 720 N N . PRO A 1 92 ? 8.985 12.070 -12.230 1.00 87.69 92 PRO A N 1
ATOM 721 C CA . PRO A 1 92 ? 8.166 11.362 -13.205 1.00 87.69 92 PRO A CA 1
ATOM 722 C C . PRO A 1 92 ? 8.654 9.916 -13.354 1.00 87.69 92 PRO A C 1
ATOM 724 O O . PRO A 1 92 ? 9.759 9.677 -13.840 1.00 87.69 92 PRO A O 1
ATOM 727 N N . THR A 1 93 ? 7.829 8.976 -12.907 1.00 89.38 93 THR A N 1
ATOM 728 C CA . THR A 1 93 ? 8.118 7.543 -12.881 1.00 89.38 93 THR A CA 1
ATOM 729 C C . THR A 1 93 ? 6.928 6.825 -13.492 1.00 89.38 93 THR A C 1
ATOM 731 O O . THR A 1 93 ? 5.786 7.132 -13.167 1.00 89.38 93 THR A O 1
ATOM 734 N N . PHE A 1 94 ? 7.195 5.865 -14.373 1.00 88.50 94 PHE A N 1
ATOM 735 C CA . PHE A 1 94 ? 6.175 4.996 -14.942 1.00 88.50 94 PHE A CA 1
ATOM 736 C C . PHE A 1 94 ? 6.515 3.552 -14.586 1.00 88.50 94 PHE A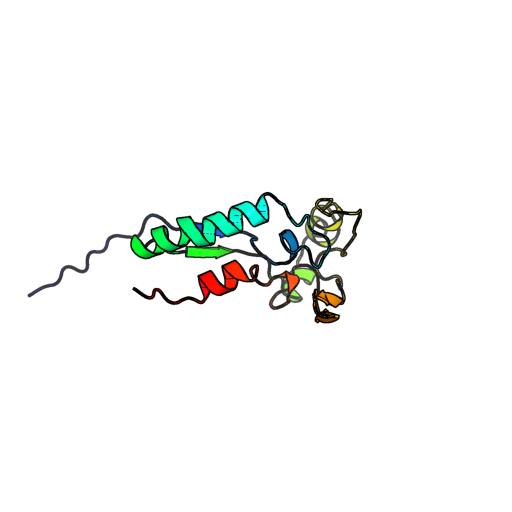 C 1
ATOM 738 O O . PHE A 1 94 ? 7.513 3.020 -15.064 1.00 88.50 94 PHE A O 1
ATOM 745 N N . LEU A 1 95 ? 5.692 2.942 -13.731 1.00 89.75 95 LEU A N 1
ATOM 746 C CA . LEU A 1 95 ? 5.874 1.561 -13.262 1.00 89.75 95 LEU A CA 1
ATOM 747 C C . LEU A 1 95 ? 5.130 0.528 -14.129 1.00 89.75 95 LEU A C 1
ATOM 749 O O . LEU A 1 95 ? 5.147 -0.654 -13.810 1.00 89.75 95 LEU A O 1
ATOM 753 N N . GLY A 1 96 ? 4.471 0.961 -15.210 1.00 88.81 96 GLY A N 1
ATOM 754 C CA . GLY A 1 96 ? 3.650 0.100 -16.062 1.00 88.81 96 GLY A CA 1
ATOM 755 C C . GLY A 1 96 ? 2.156 0.108 -15.714 1.00 88.81 96 GLY A C 1
ATOM 756 O O . GLY A 1 96 ? 1.713 0.749 -14.761 1.00 88.81 96 GLY A O 1
ATOM 757 N N . SER A 1 97 ? 1.370 -0.597 -16.531 1.00 89.06 97 SER A N 1
ATOM 758 C CA . SER A 1 97 ? -0.043 -0.903 -16.256 1.00 89.06 97 SER A CA 1
ATOM 759 C C . SER A 1 97 ? -0.170 -2.093 -15.298 1.00 89.06 97 SER A C 1
ATOM 761 O O . SER A 1 97 ? 0.818 -2.768 -15.019 1.00 89.06 97 SER A O 1
ATOM 763 N N . ILE A 1 98 ? -1.389 -2.384 -14.832 1.00 91.38 98 ILE A N 1
ATOM 764 C CA . ILE A 1 98 ? -1.687 -3.583 -14.031 1.00 91.38 98 ILE A CA 1
ATOM 765 C C . ILE A 1 98 ? -1.096 -4.832 -14.705 1.00 91.38 98 ILE A C 1
ATOM 767 O O . ILE A 1 98 ? -1.234 -5.021 -15.914 1.00 91.38 98 ILE A O 1
ATOM 771 N N . GLY A 1 99 ? -0.405 -5.662 -13.924 1.00 91.56 99 GLY A N 1
ATOM 772 C CA . GLY A 1 99 ? 0.253 -6.876 -14.401 1.00 91.56 99 GLY A CA 1
ATOM 773 C C . GLY A 1 99 ? 1.608 -6.667 -15.088 1.00 91.56 99 GLY A C 1
ATOM 774 O O . GLY A 1 99 ? 2.238 -7.662 -15.442 1.00 91.56 99 GLY A O 1
ATOM 775 N N . ALA A 1 100 ? 2.085 -5.433 -15.274 1.00 92.19 100 ALA A N 1
ATOM 776 C CA . ALA A 1 100 ? 3.438 -5.173 -15.767 1.00 92.19 100 ALA A CA 1
ATOM 777 C C . ALA A 1 100 ? 4.489 -5.395 -14.667 1.00 92.19 100 ALA A C 1
ATOM 779 O O . ALA A 1 100 ? 4.213 -5.160 -13.492 1.00 92.19 100 ALA A O 1
ATOM 780 N N . GLU A 1 101 ? 5.692 -5.817 -15.053 1.00 95.44 101 GLU A N 1
ATOM 781 C CA . GLU A 1 101 ? 6.826 -5.979 -14.135 1.00 95.44 101 GLU A CA 1
ATOM 782 C C . GLU A 1 101 ? 7.320 -4.622 -13.617 1.00 95.44 101 GLU A C 1
ATOM 784 O O . GLU A 1 101 ? 7.660 -3.744 -14.412 1.00 95.44 101 GLU A O 1
ATOM 789 N N . ILE A 1 102 ? 7.401 -4.468 -12.291 1.00 95.31 102 ILE A N 1
ATOM 790 C CA . ILE A 1 102 ? 8.015 -3.295 -11.645 1.00 95.31 102 ILE A CA 1
ATOM 791 C C . ILE A 1 102 ? 9.541 -3.454 -11.608 1.00 95.31 102 ILE A C 1
ATOM 793 O O . ILE A 1 102 ? 10.277 -2.478 -11.752 1.00 95.31 102 ILE A O 1
ATOM 797 N N . GLY A 1 103 ? 10.016 -4.691 -11.440 1.00 94.50 103 GLY A N 1
ATOM 798 C CA . GLY A 1 103 ? 11.426 -5.009 -11.245 1.00 94.50 103 GLY A CA 1
ATOM 799 C C . GLY A 1 103 ? 11.850 -4.929 -9.778 1.00 94.50 103 GLY A C 1
ATOM 800 O O . GLY A 1 103 ? 11.041 -5.090 -8.868 1.00 94.50 103 GLY A O 1
ATOM 801 N N . HIS A 1 104 ? 13.141 -4.700 -9.549 1.00 95.44 104 HIS A N 1
ATOM 802 C CA . HIS A 1 104 ? 13.716 -4.698 -8.206 1.00 95.44 104 HIS A CA 1
ATOM 803 C C . HIS A 1 104 ? 13.779 -3.282 -7.632 1.00 95.44 104 HIS A C 1
ATOM 805 O O . HIS A 1 104 ? 14.088 -2.330 -8.351 1.00 95.44 104 HIS A O 1
ATOM 811 N N . VAL A 1 105 ? 13.541 -3.158 -6.328 1.00 93.56 105 VAL A N 1
ATOM 812 C CA . VAL A 1 105 ? 13.759 -1.927 -5.560 1.00 93.56 105 VAL A CA 1
ATOM 813 C C . VAL A 1 105 ? 14.928 -2.114 -4.607 1.00 93.56 105 VAL A C 1
ATOM 815 O O . VAL A 1 105 ? 15.088 -3.184 -4.025 1.00 93.56 105 VAL A O 1
ATOM 818 N N . GLU A 1 106 ? 15.746 -1.079 -4.470 1.00 93.75 106 GLU A N 1
ATOM 819 C CA . GLU A 1 106 ? 16.918 -1.071 -3.594 1.00 93.75 106 GLU A CA 1
ATOM 820 C C . GLU A 1 106 ? 16.540 -0.499 -2.222 1.00 93.75 106 GLU A C 1
ATOM 822 O O . GLU A 1 106 ? 15.949 0.581 -2.125 1.00 93.75 106 GLU A O 1
ATOM 827 N N . CYS A 1 107 ? 16.860 -1.238 -1.166 1.00 91.19 107 CYS A N 1
ATOM 828 C CA . CYS A 1 107 ? 16.713 -0.829 0.225 1.00 91.19 107 CYS A CA 1
ATOM 829 C C . CYS A 1 107 ? 17.877 0.067 0.673 1.00 91.19 107 CYS A C 1
ATOM 831 O O . CYS A 1 107 ? 18.930 0.122 0.044 1.00 91.19 107 CYS A O 1
ATOM 833 N N . GLU A 1 108 ? 17.717 0.751 1.810 1.00 88.19 108 GLU A N 1
ATOM 834 C CA . GLU A 1 108 ? 18.768 1.622 2.367 1.00 88.19 108 GLU A CA 1
ATOM 835 C C . GLU A 1 108 ? 20.066 0.872 2.724 1.00 88.19 108 GLU A C 1
ATOM 837 O O . GLU A 1 108 ? 21.140 1.471 2.747 1.00 88.19 108 GLU A O 1
ATOM 842 N N . ASP A 1 109 ? 19.975 -0.428 2.997 1.00 90.62 109 ASP A N 1
ATOM 843 C CA . ASP A 1 109 ? 21.098 -1.321 3.299 1.00 90.62 109 ASP A CA 1
ATOM 844 C C . ASP A 1 109 ? 21.750 -1.944 2.048 1.00 90.62 109 ASP A C 1
ATOM 846 O O . ASP A 1 109 ? 22.733 -2.677 2.171 1.00 90.62 109 ASP A O 1
ATOM 850 N N . GLY A 1 110 ? 21.246 -1.623 0.852 1.00 91.19 110 GLY A N 1
ATOM 851 C CA . GLY A 1 110 ? 21.717 -2.158 -0.424 1.00 91.19 110 GLY A CA 1
ATOM 852 C C . GLY A 1 110 ? 21.135 -3.527 -0.791 1.00 91.19 110 GLY A C 1
ATOM 853 O O . GLY A 1 110 ? 21.545 -4.103 -1.801 1.00 91.19 110 GLY A O 1
ATOM 854 N N . GLU A 1 111 ? 20.196 -4.071 -0.007 1.00 94.25 111 GLU A N 1
ATOM 855 C CA . GLU A 1 111 ? 19.439 -5.254 -0.421 1.00 94.25 111 GLU A CA 1
ATOM 856 C C . GLU A 1 111 ? 18.437 -4.912 -1.531 1.00 94.25 111 GLU A C 1
ATOM 858 O O . GLU A 1 111 ? 17.921 -3.798 -1.619 1.00 94.25 111 GLU A O 1
ATOM 863 N N . PHE A 1 112 ? 18.132 -5.898 -2.376 1.00 95.12 112 PHE A N 1
ATOM 864 C CA . PHE A 1 112 ? 17.132 -5.761 -3.430 1.00 95.12 112 PHE A CA 1
ATOM 865 C C . PHE A 1 112 ? 15.883 -6.565 -3.089 1.00 95.12 112 PHE A C 1
ATOM 867 O O . PHE A 1 112 ? 15.962 -7.753 -2.776 1.00 95.12 112 PHE A O 1
ATOM 874 N N . ILE A 1 113 ? 14.724 -5.927 -3.220 1.00 96.12 113 ILE A N 1
ATOM 875 C CA . ILE A 1 113 ? 13.417 -6.571 -3.115 1.00 96.12 113 ILE A CA 1
ATOM 876 C C . ILE A 1 113 ? 12.830 -6.672 -4.518 1.00 96.12 113 ILE A C 1
ATOM 878 O O . ILE A 1 113 ? 12.763 -5.674 -5.235 1.00 96.12 113 ILE A O 1
ATOM 882 N N . ASP A 1 114 ? 12.363 -7.856 -4.902 1.00 97.44 114 ASP A N 1
ATOM 883 C CA . ASP A 1 114 ? 11.505 -7.999 -6.076 1.00 97.44 114 ASP A CA 1
ATOM 884 C C . ASP A 1 114 ? 10.143 -7.345 -5.789 1.00 97.44 114 ASP A C 1
ATOM 886 O O . ASP A 1 114 ? 9.368 -7.815 -4.948 1.00 97.44 114 ASP A O 1
ATOM 890 N N . ALA A 1 115 ? 9.862 -6.219 -6.448 1.00 97.00 115 ALA A N 1
ATOM 891 C CA . ALA A 1 115 ? 8.613 -5.491 -6.258 1.00 97.00 115 ALA A CA 1
ATOM 892 C C . ALA A 1 115 ? 7.421 -6.181 -6.945 1.00 97.00 115 ALA A C 1
ATOM 894 O O . ALA A 1 115 ? 6.266 -5.817 -6.674 1.00 97.00 115 ALA A O 1
ATOM 895 N N . GLY A 1 116 ? 7.689 -7.177 -7.795 1.00 97.50 116 GLY A N 1
ATOM 896 C CA . GLY A 1 116 ? 6.708 -7.972 -8.512 1.00 97.50 116 GLY A CA 1
ATOM 897 C C . GLY A 1 116 ? 5.974 -7.204 -9.607 1.00 97.50 116 GLY A C 1
ATOM 898 O O . GLY A 1 116 ? 6.426 -6.175 -10.114 1.00 97.50 116 GLY A O 1
ATOM 899 N N . ARG A 1 117 ? 4.783 -7.698 -9.948 1.00 95.62 117 ARG A N 1
ATOM 900 C CA . ARG A 1 117 ? 3.926 -7.133 -10.997 1.00 95.62 117 ARG A CA 1
ATOM 901 C C . ARG A 1 117 ? 2.888 -6.173 -10.426 1.00 95.62 117 ARG A C 1
ATOM 903 O O . ARG A 1 117 ? 2.280 -6.465 -9.395 1.00 95.62 117 ARG A O 1
ATOM 910 N N . VAL A 1 118 ? 2.659 -5.041 -11.090 1.00 94.25 118 VAL A N 1
ATOM 911 C CA . VAL A 1 118 ? 1.748 -3.970 -10.640 1.00 94.25 118 VAL A CA 1
ATOM 912 C C . VAL A 1 118 ? 0.376 -4.532 -10.253 1.00 94.25 118 VAL A C 1
ATOM 914 O O . VAL A 1 118 ? -0.322 -5.088 -11.099 1.00 94.25 118 VAL A O 1
ATOM 917 N N . MET A 1 119 ? -0.017 -4.352 -8.986 1.00 93.94 119 MET A N 1
ATOM 918 C CA . MET A 1 119 ? -1.327 -4.725 -8.414 1.00 93.94 119 MET A CA 1
ATOM 919 C C . MET A 1 119 ? -1.652 -6.224 -8.383 1.00 93.94 119 MET A C 1
ATOM 921 O O . MET A 1 119 ? -2.767 -6.596 -8.005 1.00 93.94 119 MET A O 1
ATOM 925 N N . MET A 1 120 ? -0.690 -7.087 -8.713 1.00 95.81 120 MET A N 1
ATOM 926 C CA . MET A 1 120 ? -0.884 -8.535 -8.686 1.00 95.81 120 MET A CA 1
ATOM 927 C C . MET A 1 120 ? -0.820 -9.077 -7.262 1.00 95.81 120 MET A C 1
ATOM 929 O O . MET A 1 120 ? 0.004 -8.645 -6.456 1.00 95.81 120 MET A O 1
ATOM 933 N N . ARG A 1 121 ? -1.690 -10.041 -6.960 1.00 96.94 121 ARG A N 1
ATOM 934 C CA . ARG A 1 121 ? -1.801 -10.657 -5.638 1.00 96.94 121 ARG A CA 1
ATOM 935 C C . ARG A 1 121 ? -0.488 -11.292 -5.189 1.00 96.94 121 ARG A C 1
ATOM 937 O O . ARG A 1 121 ? 0.276 -11.813 -5.997 1.00 96.94 121 ARG A O 1
ATOM 944 N N . ASP A 1 122 ? -0.270 -11.276 -3.875 1.00 96.31 122 ASP A N 1
ATOM 945 C CA . ASP A 1 122 ? 0.857 -11.930 -3.205 1.00 96.31 122 ASP A CA 1
ATOM 946 C C . ASP A 1 122 ? 2.234 -11.413 -3.667 1.00 96.31 122 ASP A C 1
ATOM 948 O O . ASP A 1 122 ? 3.250 -12.083 -3.501 1.00 96.31 122 ASP A O 1
ATOM 952 N N . GLN A 1 123 ? 2.274 -10.19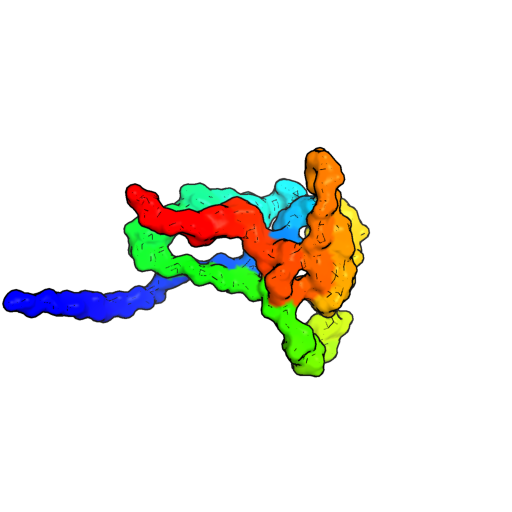2 -4.211 1.00 97.69 123 GLN A N 1
ATOM 953 C CA . GLN A 1 123 ? 3.496 -9.480 -4.587 1.00 97.69 123 GLN A CA 1
ATOM 954 C C . GLN A 1 123 ? 3.796 -8.356 -3.600 1.00 97.69 123 GLN A C 1
ATOM 956 O O . GLN A 1 123 ? 2.880 -7.757 -3.028 1.00 97.69 123 GLN A O 1
ATOM 961 N N . TRP A 1 124 ? 5.072 -7.994 -3.464 1.00 97.75 124 TRP A N 1
ATOM 962 C CA . TRP A 1 124 ? 5.514 -6.972 -2.513 1.00 97.75 124 TRP A CA 1
ATOM 963 C C . TRP A 1 124 ? 4.757 -5.644 -2.649 1.00 97.75 124 TRP A C 1
ATOM 965 O O . TRP A 1 124 ? 4.365 -5.061 -1.638 1.00 97.75 124 TRP A O 1
ATOM 975 N N . ASN A 1 125 ? 4.486 -5.175 -3.872 1.00 97.06 125 ASN A N 1
ATOM 976 C CA . ASN A 1 125 ? 3.781 -3.907 -4.083 1.00 97.06 125 ASN A CA 1
ATOM 977 C C . ASN A 1 125 ? 2.320 -3.922 -3.570 1.00 97.06 125 ASN A C 1
ATOM 979 O O . ASN A 1 125 ? 1.797 -2.872 -3.191 1.00 97.06 125 ASN A O 1
ATOM 983 N N . THR A 1 126 ? 1.695 -5.103 -3.489 1.00 97.38 126 THR A N 1
ATOM 984 C CA . THR A 1 126 ? 0.347 -5.317 -2.922 1.00 97.38 126 THR A CA 1
ATOM 985 C C . THR A 1 126 ? 0.370 -5.755 -1.461 1.00 97.38 126 THR A C 1
ATOM 987 O O . THR A 1 126 ? -0.671 -5.933 -0.825 1.00 97.38 126 THR A O 1
ATOM 990 N N . GLU A 1 127 ? 1.541 -5.912 -0.863 1.00 97.38 127 GLU A N 1
ATOM 991 C CA . GLU A 1 127 ? 1.605 -6.122 0.569 1.00 97.38 127 GLU A CA 1
ATOM 992 C C . GLU A 1 127 ? 1.168 -4.845 1.302 1.00 97.38 127 GLU A C 1
ATOM 994 O O . GLU A 1 127 ? 1.466 -3.731 0.864 1.00 97.38 127 GLU A O 1
ATOM 999 N N . LEU A 1 128 ? 0.452 -4.995 2.425 1.00 97.19 128 LEU A N 1
ATOM 1000 C CA . LEU A 1 128 ? 0.199 -3.869 3.326 1.00 97.19 128 LEU A CA 1
ATOM 1001 C C . LEU A 1 128 ? 1.524 -3.213 3.702 1.00 97.19 128 LEU A C 1
ATOM 1003 O O . LEU A 1 128 ? 2.495 -3.908 3.997 1.00 97.19 128 LEU A O 1
ATOM 1007 N N . TYR A 1 129 ? 1.529 -1.884 3.770 1.00 97.31 129 TYR A N 1
ATOM 1008 C CA . TYR A 1 129 ? 2.713 -1.157 4.204 1.00 97.31 129 TYR A CA 1
ATOM 1009 C C . TYR A 1 129 ? 3.203 -1.689 5.558 1.00 97.31 129 TYR A C 1
ATOM 1011 O O . TYR A 1 129 ? 2.387 -1.997 6.434 1.00 97.31 129 TYR A O 1
ATOM 1019 N N . SER A 1 130 ? 4.520 -1.827 5.723 1.00 94.62 130 SER A N 1
ATOM 1020 C CA . SER A 1 130 ? 5.143 -2.656 6.771 1.00 94.62 130 SER A CA 1
ATOM 1021 C C . SER A 1 130 ? 4.571 -2.422 8.175 1.00 94.62 130 SER A C 1
ATOM 1023 O O . SER A 1 130 ? 4.155 -3.367 8.846 1.00 94.62 130 SER A O 1
ATOM 1025 N N . THR A 1 131 ? 4.426 -1.165 8.591 1.00 95.44 131 THR A N 1
ATOM 1026 C CA . THR A 1 131 ? 3.877 -0.805 9.909 1.00 95.44 131 THR A CA 1
ATOM 1027 C C . THR A 1 131 ? 2.401 -1.191 10.082 1.00 95.44 131 THR A C 1
ATOM 1029 O O . THR A 1 131 ? 1.976 -1.558 11.180 1.00 95.44 131 THR A O 1
ATOM 1032 N N . LEU A 1 132 ? 1.603 -1.176 9.009 1.00 96.12 132 LEU A N 1
ATOM 1033 C CA . LEU A 1 132 ? 0.224 -1.671 9.020 1.00 96.12 132 LEU A CA 1
ATOM 1034 C C . LEU A 1 132 ? 0.154 -3.194 8.968 1.00 96.12 132 LEU A C 1
ATOM 1036 O O . LEU A 1 132 ? -0.714 -3.769 9.625 1.00 96.12 132 LEU A O 1
ATOM 1040 N N . LYS A 1 133 ? 1.060 -3.859 8.242 1.00 95.12 133 LYS A N 1
ATOM 1041 C CA . LYS A 1 133 ? 1.179 -5.324 8.271 1.00 95.12 133 LYS A CA 1
ATOM 1042 C C . LYS A 1 133 ? 1.492 -5.809 9.685 1.00 95.12 133 LYS A C 1
ATOM 1044 O O . LYS A 1 133 ? 0.832 -6.722 10.181 1.00 95.12 133 LYS A O 1
ATOM 1049 N N . GLU A 1 134 ? 2.424 -5.154 10.371 1.00 94.81 134 GLU A N 1
ATOM 1050 C CA . GLU A 1 134 ? 2.701 -5.410 11.785 1.00 94.81 134 GLU A CA 1
ATOM 1051 C C . GLU A 1 134 ? 1.469 -5.163 12.656 1.00 94.81 134 GLU A C 1
ATOM 1053 O O . GLU A 1 134 ? 1.098 -6.020 13.462 1.00 94.81 134 GLU A O 1
ATOM 1058 N N . ALA A 1 135 ? 0.795 -4.020 12.477 1.00 93.62 135 ALA A N 1
ATOM 1059 C CA . ALA A 1 135 ? -0.412 -3.706 13.227 1.00 93.62 135 ALA A CA 1
ATOM 1060 C C . ALA A 1 135 ? -1.485 -4.781 13.026 1.00 93.62 135 ALA A C 1
ATOM 1062 O O . ALA A 1 135 ? -2.039 -5.245 14.020 1.00 93.62 135 ALA A O 1
ATOM 1063 N N . LYS A 1 136 ? -1.736 -5.226 11.787 1.00 92.31 136 LYS A N 1
ATOM 1064 C CA . LYS A 1 136 ? -2.665 -6.313 11.436 1.00 92.31 136 LYS A CA 1
ATOM 1065 C C . LYS A 1 136 ? -2.308 -7.621 12.144 1.00 92.31 136 LYS A C 1
ATOM 1067 O O . LYS A 1 136 ? -3.197 -8.230 12.733 1.00 92.31 136 LYS A O 1
ATOM 1072 N N . ASN A 1 137 ? -1.036 -8.017 12.108 1.00 90.69 137 ASN A N 1
ATOM 1073 C CA . ASN A 1 137 ? -0.559 -9.300 12.633 1.00 90.69 137 ASN A CA 1
ATOM 1074 C C . ASN A 1 137 ? -0.455 -9.343 14.159 1.00 90.69 137 ASN A C 1
ATOM 1076 O O . ASN A 1 137 ? -0.475 -10.428 14.742 1.00 90.69 137 ASN A O 1
ATOM 1080 N N . ARG A 1 138 ? -0.370 -8.187 14.828 1.00 84.88 138 ARG A N 1
ATOM 1081 C CA . ARG A 1 138 ? -0.506 -8.126 16.285 1.00 84.88 138 ARG A CA 1
ATOM 1082 C C . ARG A 1 138 ? -1.898 -8.622 16.670 1.00 84.88 138 ARG A C 1
ATOM 1084 O O . ARG A 1 138 ? -2.891 -7.907 16.512 1.00 84.88 138 ARG A O 1
ATOM 1091 N N . LEU A 1 139 ? -1.945 -9.844 17.203 1.00 58.75 139 LEU A N 1
ATOM 1092 C CA . LEU A 1 139 ? -3.076 -10.326 17.988 1.00 58.75 139 LEU A CA 1
ATOM 1093 C C . LEU A 1 139 ? -3.359 -9.293 19.078 1.00 58.75 139 LEU A C 1
ATOM 1095 O O . LEU A 1 139 ? -2.437 -8.640 19.569 1.00 58.75 139 LEU A O 1
ATOM 1099 N N . SER A 1 140 ? -4.632 -9.112 19.416 1.00 53.81 140 SER A N 1
ATOM 1100 C CA . SER A 1 140 ? -5.087 -8.241 20.498 1.00 53.81 140 SER A CA 1
ATOM 1101 C C .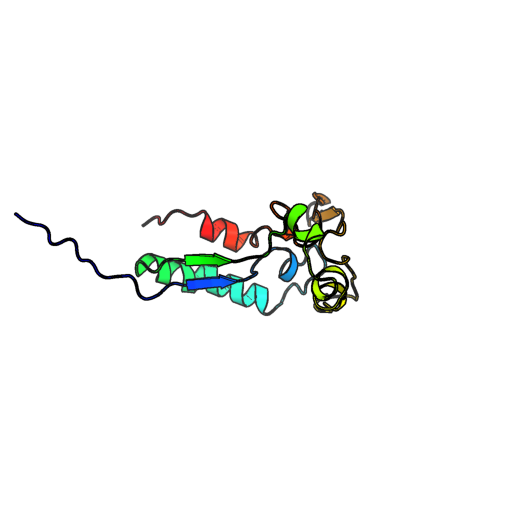 SER A 1 140 ? -4.490 -8.700 21.833 1.00 53.81 140 SER A C 1
ATOM 1103 O O . SER A 1 140 ? -5.132 -9.418 22.593 1.00 53.81 140 SER A O 1
ATOM 1105 N N . GLY A 1 141 ? -3.239 -8.322 22.084 1.00 45.41 141 GLY A N 1
ATOM 1106 C CA . GLY A 1 141 ? -2.611 -8.352 23.388 1.00 45.41 141 GLY A CA 1
ATOM 1107 C C . GLY A 1 141 ? -3.195 -7.201 24.184 1.00 45.41 141 GLY A C 1
ATOM 1108 O O . GLY A 1 141 ? -2.857 -6.042 23.941 1.00 45.41 141 GLY A O 1
ATOM 1109 N N . PHE A 1 142 ? -4.134 -7.536 25.059 1.00 43.66 142 PHE A N 1
ATOM 1110 C CA . PHE A 1 142 ? -4.208 -6.858 26.343 1.00 43.66 142 PHE A CA 1
ATOM 1111 C C . PHE A 1 142 ? -3.041 -7.342 27.202 1.00 43.66 142 PHE A C 1
ATOM 1113 O O . PHE A 1 142 ? -2.717 -8.549 27.098 1.00 43.66 142 PHE A O 1
#

pLDDT: mean 87.59, std 15.0, range [33.31, 97.75]

Radius of gyration: 18.41 Å; chains: 1; bounding box: 51×33×56 Å